Protein AF-A0A059D966-F1 (afdb_monomer_lite)

pLDDT: mean 78.14, std 14.04, range [42.81, 93.62]

Organ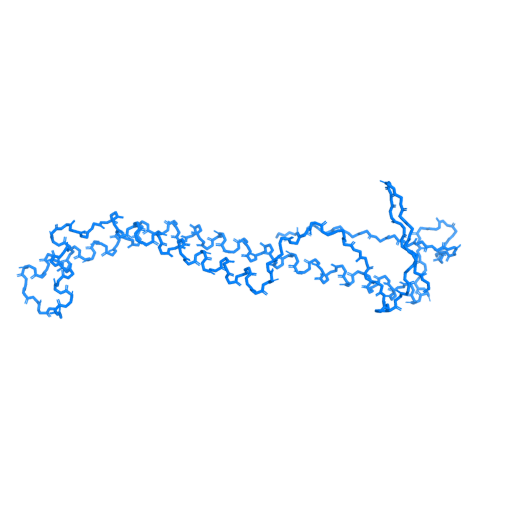ism: Eucalyptus grandis (NCBI:txid71139)

Radius of gyration: 31.5 Å; chains: 1; bounding box: 66×35×85 Å

InterPro domains:
  IPR014721 Small ribosomal subunit protein uS5 domain 2-type fold, subgroup [G3DSA:3.30.230.10] (1-130)
  IPR015320 DNA topoisomerase VI, subunit B, transducer [PF09239] (2-64)
  IPR020568 Ribosomal protein uS5 domain 2-type superfamily [SSF54211] (2-65)

Foldseek 3Di:
DDDDDDDDDDDDDPDFQAPDPVSPHGDVPPVVVVVVRVLLVVVVVVVVVVVVVVVVVVVVLVVVLVVQLVCLLVVLVVVLVVLQVVLVCCVVPVPDDPPVSPVVSVCSVVVVDDSVVSSVVSNVVSVVVSVVVVVVVCVVVDPDPPDPDPDDRDDPDPDFDWDWDDDPVDIDTDTD

Sequence (176 aa):
MQDKIGVFVSIVSTKIPFKGTGKEYIGDDITEIATAVKYAIQQCCIQLKSKIVKKMQAREQQERKRNLSKYVPNAAGAVYDVLKEMAQSHALKKKRYEDEDADLLDKVSARLITKDMLTEKLSQHVEKVDYEMALEFATQRGVSEEPREAIYIQSLDAKSDFIEFSNSIFCFRLIR

Secondary structure (DSSP, 8-state):
-------------SS--BSSTT--SB-TT-HHHHHHHHHHHHHHHHHHHHHHHHHHHHHHHHHHHHHHHHHHHHHHHHHHHHHHHHHHHHHHH-----HHHHHHHHHHHTT-S-HHHHHHHHHHHHHHHHHHHHHHHHHTT-S--------PPPPS-S---EEEEEETTEEEEEE-

Structure (mmCIF, N/CA/C/O backbone):
data_AF-A0A059D966-F1
#
_entry.id   AF-A0A059D966-F1
#
loop_
_atom_site.group_PDB
_atom_site.id
_atom_site.type_symbol
_atom_site.label_atom_id
_atom_site.label_alt_id
_atom_site.label_comp_id
_atom_site.label_asym_id
_atom_site.label_entity_id
_atom_site.label_seq_id
_atom_site.pdbx_PDB_ins_code
_atom_site.Cartn_x
_atom_site.Cartn_y
_atom_site.Cartn_z
_atom_site.occupancy
_atom_site.B_iso_or_equiv
_atom_site.auth_seq_id
_atom_site.auth_comp_id
_atom_site.auth_asym_id
_atom_site.auth_atom_id
_atom_site.pdbx_PDB_model_num
ATOM 1 N N . MET A 1 1 ? 8.792 -13.870 -0.008 1.00 46.59 1 MET A N 1
ATOM 2 C CA . MET A 1 1 ? 7.935 -13.704 -1.202 1.00 46.59 1 MET A CA 1
ATOM 3 C C . MET A 1 1 ? 8.786 -12.961 -2.218 1.00 46.59 1 MET A C 1
ATOM 5 O O . MET A 1 1 ? 9.317 -11.925 -1.854 1.00 46.59 1 MET A O 1
ATOM 9 N N . GLN A 1 2 ? 9.062 -13.545 -3.384 1.00 68.75 2 GLN A N 1
ATOM 10 C CA . GLN A 1 2 ? 9.982 -12.965 -4.368 1.00 68.75 2 GLN A CA 1
ATOM 11 C C . GLN A 1 2 ? 9.155 -12.232 -5.426 1.00 68.75 2 GLN A C 1
ATOM 13 O O . GLN A 1 2 ? 8.281 -12.842 -6.048 1.00 68.75 2 GLN A O 1
ATOM 18 N N . ASP A 1 3 ? 9.386 -10.932 -5.587 1.00 78.12 3 ASP A N 1
ATOM 19 C CA . ASP A 1 3 ? 8.659 -10.128 -6.565 1.00 78.12 3 ASP A CA 1
ATOM 20 C C . ASP A 1 3 ? 9.085 -10.516 -7.983 1.00 78.12 3 ASP A C 1
ATOM 22 O O . ASP A 1 3 ? 10.271 -10.570 -8.311 1.00 78.12 3 ASP A O 1
ATOM 26 N N . LYS A 1 4 ? 8.101 -10.825 -8.832 1.00 86.81 4 LYS A N 1
ATOM 27 C CA . LYS A 1 4 ? 8.335 -11.202 -10.228 1.00 86.81 4 LYS A CA 1
ATOM 28 C C . LYS A 1 4 ? 8.397 -9.936 -11.071 1.00 86.81 4 LYS A C 1
ATOM 30 O O . LYS A 1 4 ? 7.360 -9.350 -11.376 1.00 86.81 4 LYS A O 1
ATOM 35 N N . ILE A 1 5 ? 9.606 -9.524 -11.433 1.00 85.38 5 ILE A N 1
ATOM 36 C CA . ILE A 1 5 ? 9.849 -8.336 -12.252 1.00 85.38 5 ILE A CA 1
ATOM 37 C C . ILE A 1 5 ? 10.397 -8.784 -13.605 1.00 85.38 5 ILE A C 1
ATOM 39 O O . ILE A 1 5 ? 11.395 -9.497 -13.671 1.00 85.38 5 ILE A O 1
ATOM 43 N N . GLY A 1 6 ? 9.732 -8.362 -14.680 1.00 86.88 6 GLY A N 1
ATOM 44 C CA . GLY A 1 6 ? 10.230 -8.478 -16.046 1.00 86.88 6 GLY A CA 1
ATOM 45 C C . GLY A 1 6 ? 10.581 -7.092 -16.571 1.00 86.88 6 GLY A C 1
ATOM 46 O O . GLY A 1 6 ? 9.768 -6.176 -16.465 1.00 86.88 6 GLY A O 1
ATOM 47 N N . VAL A 1 7 ? 11.782 -6.937 -17.122 1.00 86.62 7 VAL A N 1
ATOM 48 C CA . VAL A 1 7 ? 12.231 -5.690 -17.749 1.00 86.62 7 VAL A CA 1
ATOM 49 C C . VAL A 1 7 ? 12.520 -5.979 -19.213 1.00 86.62 7 VAL A C 1
ATOM 51 O O . VAL A 1 7 ? 13.246 -6.919 -19.528 1.00 86.62 7 VAL A O 1
ATOM 54 N N . PHE A 1 8 ? 11.945 -5.173 -20.099 1.00 89.75 8 PHE A N 1
ATOM 55 C CA . PHE A 1 8 ? 12.194 -5.240 -21.532 1.00 89.75 8 PHE A CA 1
ATOM 56 C C . PHE A 1 8 ? 12.800 -3.918 -21.989 1.00 89.75 8 PHE A C 1
ATOM 58 O O . PHE A 1 8 ? 12.261 -2.852 -21.690 1.00 89.75 8 PHE A O 1
ATOM 65 N N . VAL A 1 9 ? 13.921 -3.993 -22.702 1.00 86.06 9 VAL A N 1
ATOM 66 C CA . VAL A 1 9 ? 14.618 -2.829 -23.248 1.00 86.06 9 VAL A CA 1
ATOM 67 C C . VAL A 1 9 ? 14.774 -3.051 -24.744 1.00 86.06 9 VAL A C 1
ATOM 69 O O . VAL A 1 9 ? 15.376 -4.033 -25.169 1.00 86.06 9 VAL A O 1
ATOM 72 N N . SER A 1 10 ? 14.215 -2.141 -25.539 1.00 87.94 10 SER A N 1
ATOM 73 C CA . SER A 1 10 ? 14.374 -2.129 -26.991 1.00 87.94 10 SER A CA 1
ATOM 74 C C . SER A 1 10 ? 15.294 -0.979 -27.376 1.00 87.94 10 SER A C 1
ATOM 76 O O . SER A 1 10 ? 15.047 0.163 -26.995 1.00 87.94 10 SER A O 1
ATOM 78 N N . ILE A 1 11 ? 16.366 -1.287 -28.104 1.00 86.00 11 ILE A N 1
ATOM 79 C CA . ILE A 1 11 ? 17.342 -0.308 -28.585 1.00 86.00 11 ILE A CA 1
ATOM 80 C C . ILE A 1 11 ? 17.284 -0.324 -30.109 1.00 86.00 11 ILE A C 1
ATOM 82 O O . ILE A 1 11 ? 17.499 -1.364 -30.730 1.00 86.00 11 ILE A O 1
ATOM 86 N N . VAL A 1 12 ? 16.992 0.830 -30.705 1.00 87.31 12 VAL A N 1
ATOM 87 C CA . VAL A 1 12 ? 16.881 1.004 -32.157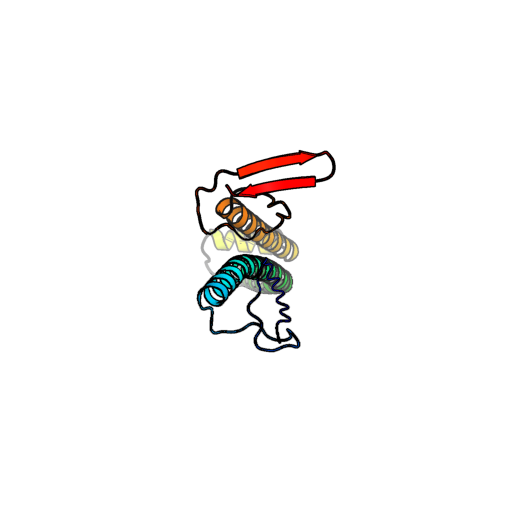 1.00 87.31 12 VAL A CA 1
ATOM 88 C C . VAL A 1 12 ? 17.840 2.108 -32.583 1.00 87.31 12 VAL A C 1
ATOM 90 O O . VAL A 1 12 ? 17.814 3.206 -32.038 1.00 87.31 12 VAL A O 1
ATOM 93 N N . SER A 1 13 ? 18.708 1.810 -33.545 1.00 84.94 13 SER A N 1
ATOM 94 C CA . SER A 1 13 ? 19.644 2.768 -34.135 1.00 84.94 13 SER A CA 1
ATOM 95 C C . SER A 1 13 ? 19.995 2.324 -35.552 1.00 84.94 13 SER A C 1
ATOM 97 O O . SER A 1 13 ? 19.973 1.131 -35.858 1.00 84.94 13 SER A O 1
ATOM 99 N N . THR A 1 14 ? 20.362 3.273 -36.411 1.00 91.12 14 THR A N 1
ATOM 100 C CA . THR A 1 14 ? 20.908 2.993 -37.750 1.00 91.12 14 THR A CA 1
ATOM 101 C C . THR A 1 14 ? 22.248 2.258 -37.677 1.00 91.12 14 THR A C 1
ATOM 103 O O . THR A 1 14 ? 22.605 1.524 -38.598 1.00 91.12 14 THR A O 1
ATOM 106 N N . LYS A 1 15 ? 22.978 2.412 -36.566 1.00 86.00 15 LYS A N 1
ATOM 107 C CA . LYS A 1 15 ? 24.228 1.708 -36.280 1.00 86.00 15 LYS A CA 1
ATOM 108 C C . LYS A 1 15 ? 24.260 1.299 -34.808 1.00 86.00 15 LYS A C 1
ATOM 110 O O . LYS A 1 15 ? 24.522 2.123 -33.937 1.00 86.00 15 LYS A O 1
ATOM 115 N N . ILE A 1 16 ? 23.988 0.023 -34.533 1.00 86.88 16 ILE A N 1
ATOM 116 C CA . ILE A 1 16 ? 24.075 -0.538 -33.178 1.00 86.88 16 ILE A CA 1
ATOM 117 C C . ILE A 1 16 ? 25.500 -1.073 -32.947 1.00 86.88 16 ILE A C 1
ATOM 119 O O . ILE A 1 16 ? 25.986 -1.859 -33.769 1.00 86.88 16 ILE A O 1
ATOM 123 N N . PRO A 1 17 ? 26.181 -0.664 -31.861 1.00 86.44 17 PRO A N 1
ATOM 124 C CA . PRO A 1 17 ? 27.531 -1.118 -31.546 1.00 86.44 17 PRO A CA 1
ATOM 125 C C . PRO A 1 17 ? 27.494 -2.536 -30.961 1.00 86.44 17 PRO A C 1
ATOM 127 O O . PRO A 1 17 ? 27.349 -2.727 -29.759 1.00 86.44 17 PRO A O 1
ATOM 130 N N . PHE A 1 18 ? 27.597 -3.556 -31.809 1.00 89.12 18 PHE A N 1
ATOM 131 C CA . PHE A 1 18 ? 27.643 -4.945 -31.353 1.00 89.12 18 PHE A CA 1
ATOM 132 C C . PHE A 1 18 ? 29.071 -5.392 -31.015 1.00 89.12 18 PHE A C 1
ATOM 134 O O . PHE A 1 18 ? 29.997 -5.193 -31.803 1.00 89.12 18 PHE A O 1
ATOM 141 N N . LYS A 1 19 ? 29.241 -6.073 -29.878 1.00 83.88 19 LYS A N 1
ATOM 142 C CA . LYS A 1 19 ? 30.509 -6.668 -29.434 1.00 83.88 19 LYS A CA 1
ATOM 143 C C . LYS A 1 19 ? 30.629 -8.099 -29.965 1.00 83.88 19 LYS A C 1
ATOM 145 O O . LYS A 1 19 ? 30.531 -9.066 -29.218 1.00 83.88 19 LYS A O 1
ATOM 150 N N . GLY A 1 20 ? 30.782 -8.226 -31.283 1.00 80.56 20 GLY A N 1
ATOM 151 C CA . GLY A 1 20 ? 30.971 -9.505 -31.977 1.00 80.56 20 GLY A CA 1
ATOM 152 C C . GLY A 1 20 ? 30.209 -9.601 -33.300 1.00 80.56 20 GLY A C 1
ATOM 153 O O . GLY A 1 20 ? 29.215 -8.910 -33.520 1.00 80.56 20 GLY A O 1
ATOM 154 N N . THR A 1 21 ? 30.657 -10.491 -34.187 1.00 79.88 21 THR A N 1
ATOM 155 C CA . THR A 1 21 ? 30.035 -10.731 -35.503 1.00 79.88 21 THR A CA 1
ATOM 156 C C . THR A 1 21 ? 28.619 -11.308 -35.401 1.00 79.88 21 THR A C 1
ATOM 158 O O . THR A 1 21 ? 27.794 -11.036 -36.271 1.00 79.88 21 THR A O 1
ATOM 161 N N . GLY A 1 22 ? 28.320 -12.040 -34.320 1.00 85.44 22 GLY A N 1
ATOM 162 C CA . GLY A 1 22 ? 27.007 -12.637 -34.044 1.00 85.44 22 GLY A CA 1
ATOM 163 C C . GLY A 1 22 ? 25.935 -11.667 -33.531 1.00 85.44 22 GLY A C 1
ATOM 164 O O . GLY A 1 22 ? 24.766 -12.032 -33.508 1.00 85.44 22 GLY A O 1
ATOM 165 N N . LYS A 1 23 ? 26.299 -10.425 -33.161 1.00 85.50 23 LYS A N 1
ATOM 166 C CA . LYS A 1 23 ? 25.365 -9.379 -32.683 1.00 85.50 23 LYS A CA 1
ATOM 167 C C . LYS A 1 23 ? 24.549 -9.728 -31.426 1.00 85.50 23 LYS A C 1
ATOM 169 O O . LYS A 1 23 ? 23.482 -9.171 -31.200 1.00 85.50 23 LYS A O 1
ATOM 174 N N . GLU A 1 24 ? 25.060 -10.620 -30.588 1.00 86.75 24 GLU A N 1
ATOM 175 C CA . GLU A 1 24 ? 24.368 -11.089 -29.376 1.00 86.75 24 GLU A CA 1
ATOM 176 C C . GLU A 1 24 ? 24.509 -10.116 -28.196 1.00 86.75 24 GLU A C 1
ATOM 178 O O . GLU A 1 24 ? 23.652 -10.060 -27.318 1.00 86.75 24 GLU A O 1
ATOM 183 N N . TYR A 1 25 ? 25.582 -9.319 -28.198 1.00 84.44 25 TYR A N 1
ATOM 184 C CA . TYR A 1 25 ? 25.919 -8.385 -27.129 1.00 84.44 25 TYR A CA 1
ATOM 185 C C . TYR A 1 25 ? 26.129 -6.983 -27.681 1.00 84.44 25 TYR A C 1
ATOM 187 O O . TYR A 1 25 ? 26.775 -6.796 -28.715 1.00 84.44 25 TYR A O 1
ATOM 195 N N . ILE A 1 26 ? 25.618 -5.992 -26.958 1.00 85.62 26 ILE A N 1
ATOM 196 C CA . ILE A 1 26 ? 25.900 -4.579 -27.211 1.00 85.62 26 ILE A CA 1
ATOM 197 C C . ILE A 1 26 ? 27.203 -4.229 -26.483 1.00 85.62 26 ILE A C 1
ATOM 199 O O . ILE A 1 26 ? 27.421 -4.662 -25.350 1.00 85.62 26 ILE A O 1
ATOM 203 N N . GLY A 1 27 ? 28.093 -3.509 -27.158 1.00 81.81 27 GLY A N 1
ATOM 204 C CA . GLY A 1 27 ? 29.337 -3.017 -26.578 1.00 81.81 27 GLY A CA 1
ATOM 205 C C . GLY A 1 27 ? 29.076 -1.999 -25.467 1.00 81.81 27 GLY A C 1
ATOM 206 O O . GLY A 1 27 ? 28.248 -1.105 -25.619 1.00 81.81 27 GLY A O 1
ATOM 207 N N . ASP A 1 28 ? 29.779 -2.160 -24.346 1.00 80.62 28 ASP A N 1
ATOM 208 C CA . ASP A 1 28 ? 29.739 -1.253 -23.183 1.00 80.62 28 ASP A CA 1
ATOM 209 C C . ASP A 1 28 ? 30.737 -0.083 -23.316 1.00 80.62 28 ASP A C 1
ATOM 211 O O . ASP A 1 28 ? 30.894 0.748 -22.431 1.00 80.62 28 ASP A O 1
ATOM 215 N N . ASP A 1 29 ? 31.451 -0.020 -24.439 1.00 80.25 29 ASP A N 1
ATOM 216 C CA . ASP A 1 29 ? 32.392 1.044 -24.781 1.00 80.25 29 ASP A CA 1
ATOM 217 C C . ASP A 1 29 ? 31.692 2.374 -25.103 1.00 80.25 29 ASP A C 1
ATOM 219 O O . ASP A 1 29 ? 32.300 3.435 -24.967 1.00 80.25 29 ASP A O 1
ATOM 223 N N . ILE A 1 30 ? 30.403 2.338 -25.462 1.00 82.75 30 ILE A N 1
ATOM 224 C CA . ILE A 1 30 ? 29.597 3.538 -25.721 1.00 82.75 30 ILE A CA 1
ATOM 225 C C . ILE A 1 30 ? 28.793 3.912 -24.473 1.00 82.75 30 ILE A C 1
ATOM 227 O O . ILE A 1 30 ? 27.648 3.488 -24.270 1.00 82.75 30 ILE A O 1
ATOM 231 N N . THR A 1 31 ? 29.404 4.748 -23.636 1.00 86.38 31 THR A N 1
ATOM 232 C CA . THR A 1 31 ? 28.839 5.191 -22.351 1.00 86.38 31 THR A CA 1
ATOM 233 C C . THR A 1 31 ? 27.537 5.987 -22.486 1.00 86.38 31 THR A C 1
ATOM 235 O O . THR A 1 31 ? 26.713 5.990 -21.566 1.00 86.38 31 THR A O 1
ATOM 238 N N . GLU A 1 32 ? 27.294 6.619 -23.634 1.00 86.19 32 GLU A N 1
ATOM 239 C CA . GLU A 1 32 ? 26.093 7.407 -23.915 1.00 86.19 32 GLU A CA 1
ATOM 240 C C . GLU A 1 32 ? 24.845 6.519 -23.959 1.00 86.19 32 GLU A C 1
ATOM 242 O O . GLU A 1 32 ? 23.822 6.849 -23.356 1.00 86.19 32 GLU A O 1
ATOM 247 N N . ILE A 1 33 ? 24.941 5.353 -24.610 1.00 85.44 33 ILE A N 1
ATOM 248 C CA . ILE A 1 33 ? 23.836 4.389 -24.704 1.00 85.44 33 ILE A CA 1
ATOM 249 C C . ILE A 1 33 ? 23.554 3.794 -23.324 1.00 85.44 33 ILE A C 1
ATOM 251 O O . ILE A 1 33 ? 22.398 3.741 -22.903 1.00 85.44 33 ILE A O 1
ATOM 255 N N . ALA A 1 34 ? 24.599 3.405 -22.589 1.00 86.19 34 ALA A N 1
ATOM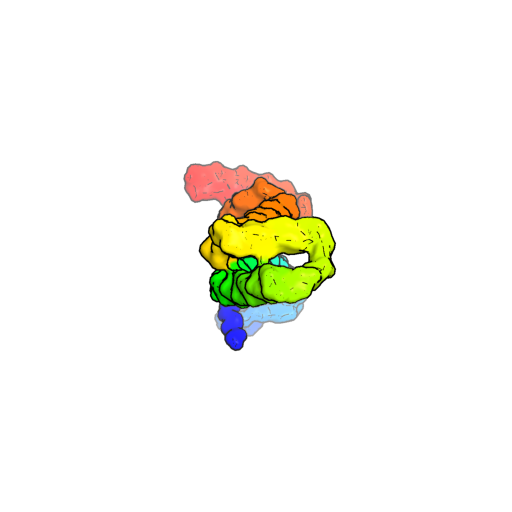 256 C CA . ALA A 1 34 ? 24.457 2.889 -21.229 1.00 86.19 34 ALA A CA 1
ATOM 257 C C . ALA A 1 34 ? 23.782 3.914 -20.299 1.00 86.19 34 ALA A C 1
ATOM 259 O O . ALA A 1 34 ? 22.871 3.571 -19.539 1.00 86.19 34 ALA A O 1
ATOM 260 N N . THR A 1 35 ? 24.172 5.188 -20.400 1.00 88.19 35 THR A N 1
ATOM 261 C CA . THR A 1 35 ? 23.587 6.279 -19.607 1.00 88.19 35 THR A CA 1
ATOM 262 C C . THR A 1 35 ? 22.122 6.517 -19.971 1.00 88.19 35 THR A C 1
ATOM 264 O O . THR A 1 35 ? 21.280 6.615 -19.074 1.00 88.19 35 THR A O 1
ATOM 267 N N . ALA A 1 36 ? 21.789 6.535 -21.264 1.00 86.56 36 ALA A N 1
ATOM 268 C CA . ALA A 1 36 ? 20.415 6.696 -21.734 1.00 86.56 36 ALA A CA 1
ATOM 269 C C . ALA A 1 36 ? 19.507 5.545 -21.266 1.00 86.56 36 ALA A C 1
ATOM 271 O O . ALA A 1 36 ? 18.419 5.784 -20.736 1.00 86.56 36 ALA A O 1
ATOM 272 N N . VAL A 1 37 ? 19.972 4.296 -21.381 1.00 88.19 37 VAL A N 1
ATOM 273 C CA . VAL A 1 37 ? 19.235 3.111 -20.911 1.00 88.19 37 VAL A CA 1
ATOM 274 C C . VAL A 1 37 ? 19.048 3.152 -19.394 1.00 88.19 37 VAL A C 1
ATOM 276 O O . VAL A 1 37 ? 17.942 2.911 -18.904 1.00 88.19 37 VAL A O 1
ATOM 279 N N . LYS A 1 38 ? 20.093 3.510 -18.637 1.00 89.75 38 LYS A N 1
ATOM 280 C CA . LYS A 1 38 ? 20.011 3.668 -17.179 1.00 89.75 38 LYS A CA 1
ATOM 281 C C . LYS A 1 38 ? 18.941 4.686 -16.791 1.00 89.75 38 LYS A C 1
ATOM 283 O O . LYS A 1 38 ? 18.124 4.394 -15.918 1.00 89.75 38 LYS A O 1
ATOM 288 N N . TYR A 1 39 ? 18.924 5.845 -17.446 1.00 88.25 39 TYR A N 1
ATOM 289 C CA . TYR A 1 39 ? 17.928 6.878 -17.182 1.00 88.25 39 TYR A CA 1
ATOM 290 C C . TYR A 1 39 ? 16.511 6.393 -17.510 1.00 88.25 39 TYR A C 1
ATOM 292 O O . TYR A 1 39 ? 15.615 6.514 -16.675 1.00 88.25 39 TYR A O 1
ATOM 300 N N . ALA A 1 40 ? 16.312 5.760 -18.670 1.00 86.50 40 ALA A N 1
ATOM 301 C CA . ALA A 1 40 ? 15.013 5.217 -19.065 1.00 86.50 40 ALA A CA 1
ATOM 302 C C . ALA A 1 40 ? 14.477 4.195 -18.044 1.00 86.50 40 ALA A C 1
ATOM 304 O O . ALA A 1 40 ? 13.318 4.272 -17.632 1.00 86.50 40 ALA A O 1
ATOM 305 N N . ILE A 1 41 ? 15.330 3.284 -17.563 1.00 88.38 41 ILE A N 1
ATOM 306 C CA . ILE A 1 41 ? 14.955 2.311 -16.526 1.00 88.38 41 ILE A CA 1
ATOM 307 C C . ILE A 1 41 ? 14.620 3.021 -15.208 1.00 88.38 41 ILE A C 1
ATOM 309 O O . ILE A 1 41 ? 13.618 2.687 -14.574 1.00 88.38 41 ILE A O 1
ATOM 313 N N . GLN A 1 42 ? 15.413 4.013 -14.792 1.00 87.75 42 GLN A N 1
ATOM 314 C CA . GLN A 1 42 ? 15.152 4.774 -13.566 1.00 87.75 42 GLN A CA 1
ATOM 315 C C . GLN A 1 42 ? 13.794 5.484 -13.606 1.00 87.75 42 GLN A C 1
ATOM 317 O O . GLN A 1 42 ? 13.050 5.410 -12.625 1.00 87.75 42 GLN A O 1
ATOM 322 N N . GLN A 1 43 ? 13.438 6.103 -14.733 1.00 83.62 43 GLN A N 1
ATOM 323 C CA . GLN A 1 43 ? 12.132 6.742 -14.904 1.00 83.62 43 GLN A CA 1
ATOM 324 C C . GLN A 1 43 ? 10.988 5.729 -14.779 1.00 83.62 43 GLN A C 1
ATOM 326 O O . GLN A 1 43 ? 10.045 5.948 -14.014 1.00 83.62 43 GLN A O 1
ATOM 331 N N . CYS A 1 44 ? 11.104 4.572 -15.434 1.00 84.62 44 CYS A N 1
ATOM 332 C CA . CYS A 1 44 ? 10.136 3.483 -15.288 1.00 84.62 44 CYS A CA 1
ATOM 333 C C . CYS A 1 44 ? 10.016 3.006 -13.828 1.00 84.62 44 CYS A C 1
ATOM 335 O O . CYS A 1 44 ? 8.910 2.785 -13.332 1.00 84.62 44 CYS A O 1
ATOM 337 N N . CYS A 1 45 ? 11.135 2.896 -13.107 1.00 85.62 45 CYS A N 1
ATOM 338 C CA . CYS A 1 45 ? 11.151 2.498 -11.699 1.00 85.62 45 CYS A CA 1
ATOM 339 C C . CYS A 1 45 ? 10.469 3.521 -10.782 1.00 85.62 45 CYS A C 1
ATOM 341 O O . CYS A 1 45 ? 9.770 3.121 -9.851 1.00 85.62 45 CYS A O 1
ATOM 343 N N . ILE A 1 46 ? 10.626 4.825 -11.030 1.00 83.25 46 ILE A N 1
ATOM 344 C CA . ILE A 1 46 ? 9.940 5.877 -10.259 1.00 83.25 46 ILE A CA 1
ATOM 345 C C . ILE A 1 46 ? 8.421 5.740 -10.415 1.00 83.25 46 ILE A C 1
ATOM 347 O O . ILE A 1 46 ? 7.679 5.770 -9.427 1.00 83.25 46 ILE A O 1
ATOM 351 N N . GLN A 1 47 ? 7.956 5.505 -11.640 1.00 79.56 47 GLN A N 1
ATOM 352 C CA . GLN A 1 47 ? 6.536 5.295 -11.913 1.00 79.56 47 GLN A CA 1
ATOM 353 C C . GLN A 1 47 ? 6.012 4.004 -11.270 1.00 79.56 47 GLN A C 1
ATOM 355 O O . GLN A 1 47 ? 4.944 3.997 -10.647 1.00 79.56 47 GLN A O 1
ATOM 360 N N . LEU A 1 48 ? 6.784 2.917 -11.360 1.00 84.88 48 LEU A N 1
ATOM 361 C CA . LEU A 1 48 ? 6.450 1.648 -10.721 1.00 84.88 48 LEU A CA 1
ATOM 362 C C . LEU A 1 48 ? 6.375 1.790 -9.195 1.00 84.88 48 LEU A C 1
ATOM 364 O O . LEU A 1 48 ? 5.424 1.298 -8.589 1.00 84.88 48 LEU A O 1
ATOM 368 N N . LYS A 1 49 ? 7.320 2.513 -8.579 1.00 84.75 49 LYS A N 1
ATOM 369 C CA . LYS A 1 49 ? 7.332 2.797 -7.137 1.00 84.75 49 LYS A CA 1
ATOM 370 C C . LYS A 1 49 ? 6.031 3.460 -6.703 1.00 84.75 49 LYS A C 1
ATOM 372 O O . LYS A 1 49 ? 5.422 2.999 -5.740 1.00 84.75 49 LYS A O 1
ATOM 377 N N . SER A 1 50 ? 5.588 4.492 -7.427 1.00 81.62 50 SER A N 1
ATOM 378 C CA . SER A 1 50 ? 4.307 5.147 -7.146 1.00 81.62 50 SER A CA 1
ATOM 379 C C . SER A 1 50 ? 3.174 4.119 -7.151 1.00 81.62 50 SER A C 1
ATOM 381 O O . SER A 1 50 ? 2.512 3.936 -6.131 1.00 81.62 50 SER A O 1
ATOM 383 N N . LYS A 1 51 ? 3.022 3.337 -8.229 1.00 82.25 51 LYS A N 1
ATOM 384 C CA . LYS A 1 51 ? 1.959 2.320 -8.345 1.00 82.25 51 LYS A CA 1
ATOM 385 C C . LYS A 1 51 ? 2.001 1.247 -7.251 1.00 82.25 51 LYS A C 1
ATOM 387 O O . LYS A 1 51 ? 0.945 0.859 -6.750 1.00 82.25 51 LYS A O 1
ATOM 392 N N . ILE A 1 52 ? 3.187 0.775 -6.864 1.00 85.88 52 ILE A N 1
ATOM 393 C CA . ILE A 1 52 ? 3.342 -0.210 -5.783 1.00 85.88 52 ILE A CA 1
ATOM 394 C C . ILE A 1 52 ? 2.862 0.382 -4.460 1.00 85.88 52 ILE A C 1
ATOM 396 O O . ILE A 1 52 ? 2.032 -0.234 -3.794 1.00 85.88 52 ILE A O 1
ATOM 400 N N . VAL A 1 53 ? 3.314 1.591 -4.114 1.00 84.69 53 VAL A N 1
ATOM 401 C CA . VAL A 1 53 ? 2.891 2.274 -2.884 1.00 84.69 53 VAL A CA 1
ATOM 402 C C . VAL A 1 53 ? 1.376 2.495 -2.886 1.00 84.69 53 VAL A C 1
ATOM 404 O O . VAL A 1 53 ? 0.728 2.179 -1.890 1.00 84.69 53 VAL A O 1
ATOM 407 N N . LYS A 1 54 ? 0.787 2.922 -4.019 1.00 82.06 54 LYS A N 1
ATOM 408 C CA . LYS A 1 54 ? -0.678 3.049 -4.177 1.00 82.06 54 LYS A CA 1
ATOM 409 C C . LYS A 1 54 ? -1.388 1.731 -3.829 1.00 82.06 54 LYS A C 1
ATOM 411 O O . LYS A 1 54 ? -2.343 1.719 -3.057 1.00 82.06 54 LYS A O 1
ATOM 416 N N . LYS A 1 55 ? -0.911 0.613 -4.384 1.00 84.12 55 LYS A N 1
ATOM 417 C CA . LYS A 1 55 ? -1.518 -0.710 -4.180 1.00 84.12 55 LYS A CA 1
ATOM 418 C C . LYS A 1 55 ? -1.322 -1.234 -2.755 1.00 84.12 55 LYS A C 1
ATOM 420 O O . LYS A 1 55 ? -2.225 -1.876 -2.223 1.00 84.12 55 LYS A O 1
ATOM 425 N N . MET A 1 56 ? -0.168 -0.973 -2.143 1.00 85.56 56 MET A N 1
ATOM 426 C CA . MET A 1 56 ? 0.105 -1.345 -0.753 1.00 85.56 56 MET A CA 1
ATOM 427 C C . MET A 1 56 ? -0.815 -0.602 0.215 1.00 85.56 56 MET A C 1
ATOM 429 O O . MET A 1 56 ? -1.442 -1.253 1.042 1.00 85.56 56 MET A O 1
ATOM 433 N N . GLN A 1 57 ? -0.965 0.715 0.056 1.00 84.69 57 GLN A N 1
ATOM 434 C CA . GLN A 1 57 ? -1.851 1.528 0.896 1.00 84.69 57 GLN A CA 1
ATOM 435 C C . GLN A 1 57 ? -3.314 1.081 0.785 1.00 84.69 57 GLN A C 1
ATOM 437 O O . GLN A 1 57 ? -3.967 0.868 1.801 1.00 84.69 57 GLN A O 1
ATOM 442 N N . ALA A 1 58 ? -3.817 0.855 -0.434 1.00 83.88 58 ALA A N 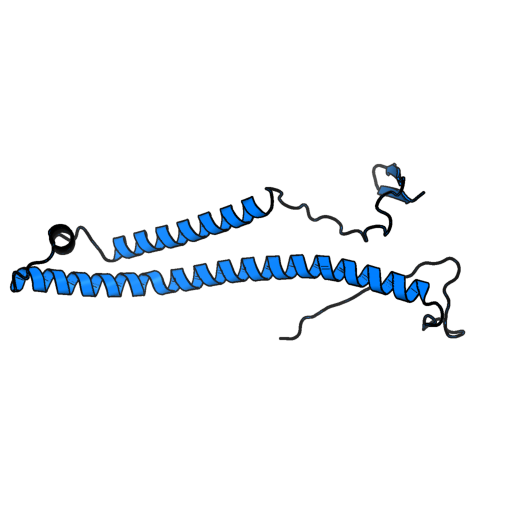1
ATOM 443 C CA . ALA A 1 58 ? -5.181 0.358 -0.634 1.00 83.88 58 ALA A CA 1
ATOM 444 C C . ALA A 1 58 ? -5.402 -1.017 0.025 1.00 83.88 58 ALA A C 1
ATOM 446 O O . ALA A 1 58 ? -6.441 -1.268 0.638 1.00 83.88 58 ALA A O 1
ATOM 447 N N . ARG A 1 59 ? -4.406 -1.909 -0.061 1.00 86.56 59 ARG A N 1
ATOM 448 C CA . ARG A 1 59 ? -4.453 -3.212 0.611 1.00 86.56 59 ARG A CA 1
ATOM 449 C C . ARG A 1 59 ? -4.458 -3.062 2.133 1.00 86.56 59 ARG A C 1
ATOM 451 O O . ARG A 1 59 ? -5.229 -3.749 2.793 1.00 86.56 59 ARG A O 1
ATOM 458 N N . GLU A 1 60 ? -3.623 -2.182 2.673 1.00 88.38 60 GLU A N 1
ATOM 459 C CA . GLU A 1 60 ? -3.537 -1.910 4.110 1.00 88.38 60 GLU A CA 1
ATOM 460 C C . GLU A 1 60 ? -4.849 -1.334 4.659 1.00 88.38 60 GLU A C 1
ATOM 462 O O . GLU A 1 60 ? -5.340 -1.804 5.684 1.00 88.38 60 GLU A O 1
ATOM 467 N N . GLN A 1 61 ? -5.472 -0.388 3.949 1.00 85.56 61 GLN A N 1
ATOM 468 C CA . GLN A 1 61 ? -6.788 0.155 4.304 1.00 85.56 61 GLN A CA 1
ATOM 469 C C . GLN A 1 61 ? -7.857 -0.946 4.351 1.00 85.56 61 GLN A C 1
ATOM 471 O O . GLN A 1 61 ? -8.580 -1.082 5.341 1.00 85.56 61 GLN A O 1
ATOM 476 N N . GLN A 1 62 ? -7.904 -1.796 3.321 1.00 86.69 62 GLN A N 1
ATOM 477 C CA . GLN A 1 62 ? -8.841 -2.917 3.271 1.00 86.69 62 GLN A CA 1
ATOM 478 C C . GLN A 1 62 ? -8.601 -3.922 4.407 1.00 86.69 62 GLN A C 1
ATOM 480 O O . GLN A 1 62 ? -9.550 -4.420 5.022 1.00 86.69 62 GLN A O 1
ATOM 485 N N . GLU A 1 63 ? -7.338 -4.228 4.702 1.00 90.00 63 GLU A N 1
ATOM 486 C CA . GLU A 1 63 ? -6.963 -5.137 5.781 1.00 90.00 63 GLU A CA 1
ATOM 487 C C . GLU A 1 63 ? -7.319 -4.554 7.154 1.00 90.00 63 GLU A C 1
ATOM 489 O O . GLU A 1 63 ? -7.886 -5.261 7.991 1.00 90.00 63 GLU A O 1
ATOM 494 N N . ARG A 1 64 ? -7.107 -3.249 7.359 1.00 88.62 64 ARG A N 1
ATOM 495 C CA . ARG A 1 64 ? -7.521 -2.528 8.568 1.00 88.62 64 ARG A CA 1
ATOM 496 C C . ARG A 1 64 ? -9.032 -2.597 8.773 1.00 88.62 64 ARG A C 1
ATOM 498 O O . ARG A 1 64 ? -9.465 -2.980 9.861 1.00 88.62 64 ARG A O 1
ATOM 505 N N . LYS A 1 65 ? -9.834 -2.300 7.744 1.00 89.06 65 LYS A N 1
ATOM 506 C CA . LYS A 1 65 ? -11.303 -2.396 7.810 1.00 89.06 65 LYS A CA 1
ATOM 507 C C . LYS A 1 65 ? -11.757 -3.812 8.156 1.00 89.06 65 LYS A C 1
ATOM 509 O O . LYS A 1 65 ? -12.580 -3.999 9.053 1.00 89.06 65 LYS A O 1
ATOM 514 N N . ARG A 1 66 ? -11.188 -4.819 7.485 1.00 90.06 66 ARG A N 1
ATOM 515 C CA . ARG A 1 66 ? -11.505 -6.234 7.728 1.00 90.06 66 ARG A CA 1
ATOM 516 C C . ARG A 1 66 ? -11.169 -6.650 9.159 1.00 90.06 66 ARG A C 1
ATOM 518 O O . ARG A 1 66 ? -11.966 -7.337 9.795 1.00 90.06 66 ARG A O 1
ATOM 525 N N . ASN A 1 67 ? -10.009 -6.234 9.663 1.00 91.81 67 ASN A N 1
ATOM 526 C CA . ASN A 1 67 ? -9.578 -6.549 11.020 1.00 91.81 67 ASN A CA 1
ATOM 527 C C . ASN A 1 67 ? -10.482 -5.880 12.059 1.00 91.81 67 ASN A C 1
ATOM 529 O O . ASN A 1 67 ? -10.954 -6.564 12.961 1.00 91.81 67 ASN A O 1
ATOM 533 N N . LEU A 1 68 ? -10.785 -4.588 11.909 1.00 89.25 68 LEU A N 1
ATOM 534 C CA . LEU A 1 68 ? -11.687 -3.878 12.820 1.00 89.25 68 LEU A CA 1
ATOM 535 C C . LEU A 1 68 ? -13.083 -4.508 12.823 1.00 89.25 68 LEU A C 1
ATOM 537 O O . LEU A 1 68 ? -13.565 -4.894 13.884 1.00 89.25 68 LEU A O 1
ATOM 541 N N . SER A 1 69 ? -13.680 -4.717 11.647 1.00 91.25 69 SER A N 1
ATOM 542 C CA . SER A 1 69 ? -15.002 -5.342 11.503 1.00 91.25 69 SER A CA 1
ATOM 543 C C . SER A 1 69 ? -15.076 -6.723 12.169 1.00 91.25 69 SER A C 1
ATOM 545 O O . SER A 1 69 ? -16.060 -7.033 12.837 1.00 91.25 69 SER A O 1
ATOM 547 N N . LYS A 1 70 ? -14.002 -7.523 12.089 1.00 93.62 70 LYS A N 1
ATOM 548 C CA . LYS A 1 70 ? -13.922 -8.832 12.758 1.00 93.62 70 LYS A CA 1
ATOM 549 C C . LYS A 1 70 ? -14.019 -8.732 14.286 1.00 93.62 70 LYS A C 1
ATOM 551 O O . LYS A 1 70 ? -14.574 -9.635 14.910 1.00 93.62 70 LYS A O 1
ATOM 556 N N . TYR A 1 71 ? -13.470 -7.679 14.894 1.00 93.06 71 TYR A N 1
ATOM 557 C CA . TYR A 1 71 ? -13.429 -7.524 16.354 1.00 93.06 71 TYR A CA 1
ATOM 558 C C . TYR A 1 71 ? -14.591 -6.711 16.933 1.00 93.06 71 TYR A C 1
ATOM 560 O O . TYR A 1 71 ? -14.852 -6.839 18.129 1.00 93.06 71 TYR A O 1
ATOM 568 N N . VAL A 1 72 ? -15.319 -5.943 16.112 1.00 93.31 72 VAL A N 1
ATOM 569 C CA . VAL A 1 72 ? -16.507 -5.168 16.523 1.00 93.31 72 VAL A CA 1
ATOM 570 C C . VAL A 1 72 ? -17.471 -5.961 17.424 1.00 93.31 72 VAL A C 1
ATOM 572 O O . VAL A 1 72 ? -17.748 -5.475 18.521 1.00 93.31 72 VAL A O 1
ATOM 575 N N . PRO A 1 73 ? -17.945 -7.176 17.071 1.00 93.06 73 PRO A N 1
ATOM 576 C CA . PRO A 1 73 ? -18.915 -7.888 17.911 1.00 93.06 73 PRO A CA 1
ATOM 577 C C . PRO A 1 73 ? -18.342 -8.322 19.269 1.00 93.06 73 PRO A C 1
ATOM 579 O O . PRO A 1 73 ? -19.066 -8.357 20.266 1.00 93.06 73 PRO A O 1
ATOM 582 N N . ASN A 1 74 ? -17.043 -8.629 19.326 1.00 93.19 74 ASN A N 1
ATOM 583 C CA . ASN A 1 74 ? -16.375 -9.025 20.565 1.00 93.19 74 ASN A CA 1
ATOM 584 C C . ASN A 1 74 ? -16.164 -7.818 21.484 1.00 93.19 74 ASN A C 1
ATOM 586 O O . ASN A 1 74 ? -16.442 -7.905 22.677 1.00 93.19 74 ASN A O 1
ATOM 590 N N . ALA A 1 75 ? -15.720 -6.687 20.927 1.00 92.19 75 ALA A N 1
ATOM 591 C CA . ALA A 1 75 ? -15.542 -5.447 21.676 1.00 92.19 75 ALA A CA 1
ATOM 592 C C . ALA A 1 75 ? -16.885 -4.914 22.201 1.00 92.19 75 ALA A C 1
ATOM 594 O O . ALA A 1 75 ? -17.000 -4.612 23.386 1.00 92.19 75 ALA A O 1
ATOM 595 N N . ALA A 1 76 ? -17.916 -4.876 21.349 1.00 93.00 76 ALA A N 1
ATOM 596 C CA . ALA A 1 76 ? -19.267 -4.473 21.738 1.00 93.00 76 ALA A CA 1
ATOM 597 C C . ALA A 1 76 ? -19.833 -5.369 22.850 1.00 93.00 76 ALA A C 1
ATOM 599 O O . ALA A 1 76 ? -20.422 -4.868 23.805 1.00 93.00 76 ALA A O 1
ATOM 600 N N . GLY A 1 77 ? -19.619 -6.686 22.746 1.00 91.88 77 GLY A N 1
ATOM 601 C CA . GLY A 1 77 ? -20.013 -7.647 23.775 1.00 91.88 77 GLY A CA 1
ATOM 602 C C . GLY A 1 77 ? -19.332 -7.386 25.115 1.00 91.88 77 GLY A C 1
ATOM 603 O O . GLY A 1 77 ? -20.021 -7.209 26.111 1.00 91.88 77 GLY A O 1
ATOM 604 N N . ALA A 1 78 ? -18.002 -7.285 25.130 1.00 92.88 78 ALA A N 1
ATOM 605 C CA . ALA A 1 78 ? -17.246 -7.066 26.362 1.00 92.88 78 ALA A CA 1
ATOM 606 C C . ALA A 1 78 ? -17.624 -5.747 27.057 1.00 92.88 78 ALA A C 1
ATOM 608 O O . ALA A 1 78 ? -17.815 -5.720 28.271 1.00 92.88 78 ALA A O 1
ATOM 609 N N . VAL A 1 79 ? -17.781 -4.661 26.291 1.00 91.06 79 VAL A N 1
ATOM 610 C CA . VAL A 1 79 ? -18.219 -3.364 26.834 1.00 91.06 79 VAL A CA 1
ATOM 611 C C . VAL A 1 79 ? -19.631 -3.466 27.409 1.00 91.06 79 VAL A C 1
ATOM 613 O O . VAL A 1 79 ? -19.881 -2.980 28.510 1.00 91.06 79 VAL A O 1
ATOM 616 N N . TYR A 1 80 ? -20.548 -4.130 26.701 1.00 92.62 80 TYR A N 1
ATOM 617 C CA . TYR A 1 80 ? -21.911 -4.333 27.185 1.00 92.62 80 TYR A CA 1
ATOM 618 C C . TYR A 1 80 ? -21.957 -5.159 28.476 1.00 92.62 80 TYR A C 1
ATOM 620 O O . TYR A 1 80 ? -22.701 -4.812 29.391 1.00 92.62 80 TYR A O 1
ATOM 628 N N . ASP A 1 81 ? -21.159 -6.222 28.570 1.00 91.75 81 ASP A N 1
ATOM 629 C CA . ASP A 1 81 ? -21.121 -7.090 29.747 1.00 91.75 81 ASP A CA 1
ATOM 630 C C . ASP A 1 81 ? -20.640 -6.324 30.989 1.00 91.75 81 ASP A C 1
ATOM 632 O O . ASP A 1 81 ? -21.263 -6.415 32.049 1.00 91.75 81 ASP A O 1
ATOM 636 N N . VAL A 1 82 ? -19.612 -5.481 30.836 1.00 90.88 82 VAL A N 1
ATOM 637 C CA . VAL A 1 82 ? -19.134 -4.591 31.906 1.00 90.88 82 VAL A CA 1
ATOM 638 C C . VAL A 1 82 ? -20.208 -3.575 32.302 1.00 90.88 82 VAL A C 1
ATOM 640 O O . VAL A 1 82 ? -20.499 -3.420 33.488 1.00 90.88 82 VAL A O 1
ATOM 643 N N . LEU A 1 83 ? -20.848 -2.911 31.333 1.00 88.19 83 LEU A N 1
ATOM 644 C CA . LEU A 1 83 ? -21.923 -1.946 31.603 1.00 88.19 83 LEU A CA 1
ATOM 645 C C . LEU A 1 83 ? -23.110 -2.596 32.323 1.00 88.19 83 LEU A C 1
ATOM 647 O O . LEU A 1 83 ? -23.699 -2.005 33.229 1.00 88.19 83 LEU A O 1
ATOM 651 N N . LYS A 1 84 ? -23.447 -3.832 31.956 1.00 88.81 84 LYS A N 1
ATOM 652 C CA . LYS A 1 84 ? -24.506 -4.611 32.596 1.00 88.81 84 LYS A CA 1
ATOM 653 C C . LYS A 1 84 ? -24.164 -4.941 34.051 1.00 88.81 84 LYS A C 1
ATOM 655 O O . LYS A 1 84 ? -25.027 -4.798 34.916 1.00 88.81 84 LYS A O 1
ATOM 660 N N . GLU A 1 85 ? -22.929 -5.346 34.336 1.00 88.25 85 GLU A N 1
ATOM 661 C CA . GLU A 1 85 ? -22.460 -5.612 35.703 1.00 88.25 85 GLU A CA 1
ATOM 662 C C . GLU A 1 85 ? -22.418 -4.331 36.557 1.00 88.25 85 GLU A C 1
ATOM 664 O O . GLU A 1 85 ? -22.823 -4.329 37.728 1.00 88.25 85 GLU A O 1
ATOM 669 N N . MET A 1 86 ? -21.998 -3.211 35.961 1.00 85.94 86 MET A N 1
ATOM 670 C CA . MET A 1 86 ? -22.012 -1.899 36.612 1.00 85.94 86 MET A CA 1
ATOM 671 C C . MET A 1 86 ? -23.436 -1.434 36.929 1.00 85.94 86 MET A C 1
ATOM 673 O O . MET A 1 86 ? -23.684 -0.988 38.050 1.00 85.94 86 MET A O 1
ATOM 677 N N . ALA A 1 87 ? -24.392 -1.610 36.011 1.00 85.88 87 ALA A N 1
ATOM 678 C CA . ALA A 1 87 ? -25.793 -1.248 36.235 1.00 85.88 87 ALA A CA 1
ATOM 679 C C . ALA A 1 87 ? -26.422 -2.078 37.370 1.00 85.88 87 ALA A C 1
ATOM 681 O O . ALA A 1 87 ? -27.115 -1.543 38.237 1.00 85.88 87 ALA A O 1
ATOM 682 N N . GLN A 1 88 ? -26.115 -3.379 37.431 1.00 84.31 88 GLN A N 1
ATOM 683 C CA . GLN A 1 88 ? -26.538 -4.247 38.537 1.00 84.31 88 GLN A CA 1
ATOM 684 C C . GLN A 1 88 ? -25.927 -3.807 39.874 1.00 84.31 88 GLN A C 1
ATOM 686 O O . GLN A 1 88 ? -26.612 -3.754 40.897 1.00 84.31 88 GLN A O 1
ATOM 691 N N . SER A 1 89 ? -24.644 -3.443 39.872 1.00 82.62 89 SER A N 1
ATOM 692 C CA . SER A 1 89 ? -23.949 -2.954 41.065 1.00 82.62 89 SER A CA 1
ATOM 693 C C . SER A 1 89 ? -24.465 -1.593 41.537 1.00 82.62 89 SER A C 1
ATOM 695 O O . SER A 1 89 ? -24.541 -1.364 42.747 1.00 82.62 89 SER A O 1
ATOM 697 N N . HIS A 1 90 ? -24.840 -0.703 40.614 1.00 77.88 90 HIS A N 1
ATOM 698 C CA . HIS A 1 90 ? -25.440 0.597 40.916 1.00 77.88 90 HIS A CA 1
ATOM 699 C C . HIS A 1 90 ? -26.780 0.432 41.643 1.00 77.88 90 HIS A C 1
ATOM 701 O O . HIS A 1 90 ? -26.963 0.998 42.725 1.00 77.88 90 HIS A O 1
ATOM 707 N N . ALA A 1 91 ? -27.649 -0.443 41.126 1.00 73.00 91 ALA A N 1
ATOM 708 C CA . ALA A 1 91 ? -28.934 -0.763 41.743 1.00 73.00 91 ALA A CA 1
ATOM 709 C C . ALA A 1 91 ? -28.788 -1.365 43.155 1.00 73.00 91 ALA A C 1
ATOM 711 O O . ALA A 1 91 ? -29.582 -1.059 44.043 1.00 73.00 91 ALA A O 1
ATOM 712 N N . LEU A 1 92 ? -27.761 -2.195 43.382 1.00 72.12 92 LEU A N 1
ATOM 713 C CA . LEU A 1 92 ? -27.549 -2.885 44.661 1.00 72.12 92 LEU A CA 1
ATOM 714 C C . LEU A 1 92 ? -26.815 -2.043 45.716 1.00 72.12 92 LEU A C 1
ATOM 716 O O . LEU A 1 92 ? -27.105 -2.177 46.903 1.00 72.12 92 LEU A O 1
ATOM 720 N N . LYS A 1 93 ? -25.831 -1.223 45.322 1.00 65.31 93 LYS A N 1
ATOM 721 C CA . LYS A 1 93 ? -24.894 -0.582 46.268 1.00 65.31 93 LYS A CA 1
ATOM 722 C C . LYS A 1 93 ? -25.036 0.937 46.392 1.00 65.31 93 LYS A C 1
ATOM 724 O O . LYS A 1 93 ? -24.285 1.509 47.179 1.00 65.31 93 LYS A O 1
ATOM 729 N N . LYS A 1 94 ? -25.948 1.598 45.654 1.00 64.00 94 LYS A N 1
ATOM 730 C CA . LYS A 1 94 ? -26.088 3.078 45.628 1.00 64.00 94 LYS A CA 1
ATOM 731 C C . LYS A 1 94 ? -24.720 3.782 45.563 1.00 64.00 94 LYS A C 1
ATOM 733 O O . LYS A 1 94 ? -24.449 4.754 46.271 1.00 64.00 94 LYS A O 1
ATOM 738 N N . LYS A 1 95 ? -23.806 3.234 44.757 1.00 62.47 95 LYS A N 1
ATOM 739 C CA . LYS A 1 95 ? -22.489 3.837 44.550 1.00 62.47 95 LYS A CA 1
ATOM 740 C C . LYS A 1 95 ? -22.726 5.144 43.795 1.00 62.47 95 LYS A C 1
ATOM 742 O O . LYS A 1 95 ? -23.372 5.113 42.757 1.00 62.47 95 LYS A O 1
ATOM 747 N N . ARG A 1 96 ? -22.267 6.273 44.337 1.00 62.12 96 ARG A N 1
ATOM 748 C CA . ARG A 1 96 ? -22.428 7.581 43.689 1.00 62.12 96 ARG A CA 1
ATOM 749 C C . ARG A 1 96 ? -21.523 7.630 42.458 1.00 62.12 96 ARG A C 1
ATOM 751 O O . ARG A 1 96 ? -20.312 7.757 42.613 1.00 62.12 96 ARG A O 1
ATOM 758 N N . TYR A 1 97 ? -22.114 7.447 41.285 1.00 68.94 97 TYR A N 1
ATOM 759 C CA . TYR A 1 97 ? -21.520 7.826 40.006 1.00 68.94 97 TYR A CA 1
ATOM 760 C C . TYR A 1 97 ? -21.865 9.293 39.713 1.00 68.94 97 TYR A C 1
ATOM 762 O O . TYR A 1 97 ? -22.764 9.844 40.354 1.00 68.94 97 TYR A O 1
ATOM 770 N N . GLU A 1 98 ? -21.129 9.933 38.804 1.00 73.38 98 GLU A N 1
ATOM 771 C CA . GLU A 1 98 ? -21.501 11.257 38.288 1.00 73.38 98 GLU A CA 1
ATOM 772 C C . GLU A 1 98 ? -22.855 11.183 37.557 1.00 73.38 98 GLU A C 1
ATOM 774 O O . GLU A 1 98 ? -23.261 10.112 37.099 1.00 73.38 98 GLU A O 1
ATOM 779 N N . ASP A 1 99 ? -23.573 12.309 37.470 1.00 72.19 99 ASP A N 1
ATOM 780 C CA . ASP A 1 99 ? -24.962 12.341 36.978 1.00 72.19 99 ASP A CA 1
ATOM 781 C C . ASP A 1 99 ? -25.106 11.780 35.545 1.00 72.19 99 ASP A C 1
ATOM 783 O O . ASP A 1 99 ? -26.096 11.113 35.240 1.00 72.19 99 ASP A O 1
ATOM 787 N N . GLU A 1 100 ? -24.105 11.979 34.677 1.00 73.75 100 GLU A N 1
ATOM 788 C CA . GLU A 1 100 ? -24.098 11.452 33.301 1.00 73.75 100 GLU A CA 1
ATOM 789 C C . GLU A 1 100 ? -23.941 9.923 33.249 1.00 73.75 100 GLU A C 1
ATOM 791 O O . GLU A 1 100 ? -24.632 9.240 32.484 1.00 73.75 100 GLU A O 1
ATOM 796 N N . ASP A 1 101 ? -23.073 9.369 34.097 1.00 79.69 101 ASP A N 1
ATOM 797 C CA . ASP A 1 101 ? -22.846 7.926 34.201 1.00 79.69 101 ASP A CA 1
ATOM 798 C C . ASP A 1 101 ? -24.064 7.218 34.809 1.00 79.69 101 ASP A C 1
ATOM 800 O O . ASP A 1 101 ? -24.417 6.112 34.392 1.00 79.69 101 ASP A O 1
ATOM 804 N N . ALA A 1 102 ? -24.743 7.853 35.768 1.00 79.75 102 ALA A N 1
ATOM 805 C CA . ALA A 1 102 ? -25.966 7.320 36.361 1.00 79.75 102 ALA A CA 1
ATOM 806 C C . ALA A 1 102 ? -27.097 7.201 35.321 1.00 79.75 102 ALA A C 1
ATOM 808 O O . ALA A 1 102 ? -27.717 6.141 35.213 1.00 79.75 102 ALA A O 1
ATOM 809 N N . ASP A 1 103 ? -27.304 8.234 34.496 1.00 82.62 103 ASP A N 1
ATOM 810 C CA . ASP A 1 103 ? -28.303 8.225 33.416 1.00 82.62 103 ASP A CA 1
ATOM 811 C C . ASP A 1 103 ? -27.974 7.174 32.334 1.00 82.62 103 ASP A C 1
ATOM 813 O O . ASP A 1 103 ? -28.856 6.488 31.805 1.00 82.62 103 ASP A O 1
ATOM 817 N N . LEU A 1 104 ? -26.687 6.967 32.031 1.00 83.94 104 LEU A N 1
ATOM 818 C CA . LEU A 1 104 ? -26.246 5.889 31.142 1.00 83.94 104 LEU A CA 1
ATOM 819 C C . LEU A 1 104 ? -26.591 4.504 31.717 1.00 83.94 104 LEU A C 1
ATOM 821 O O . LEU A 1 104 ? -27.146 3.661 31.006 1.00 83.94 104 LEU A O 1
ATOM 825 N N . LEU A 1 105 ? -26.278 4.257 32.990 1.00 82.56 105 LEU A N 1
ATOM 826 C CA . LEU A 1 105 ? -26.543 2.977 33.654 1.00 82.56 105 LEU A CA 1
ATOM 827 C C . LEU A 1 105 ? -28.047 2.698 33.779 1.00 82.56 105 LEU A C 1
ATOM 829 O O . LEU A 1 105 ? -28.475 1.553 33.587 1.00 82.56 105 LEU A O 1
ATOM 833 N N . ASP A 1 106 ? -28.857 3.730 34.000 1.00 81.62 106 ASP A N 1
ATOM 834 C CA . ASP A 1 106 ? -30.314 3.619 34.008 1.00 81.62 106 ASP A CA 1
ATOM 835 C C . ASP A 1 106 ? -30.846 3.236 32.618 1.00 81.62 106 ASP A C 1
ATOM 837 O O . ASP A 1 106 ? -31.661 2.313 32.507 1.00 81.62 106 ASP A O 1
ATOM 841 N N . LYS A 1 107 ? -30.308 3.815 31.535 1.00 83.50 107 LYS A N 1
ATOM 842 C CA . LYS A 1 107 ? -30.633 3.423 30.145 1.00 83.50 107 LYS A CA 1
ATOM 843 C C . LYS A 1 107 ? -30.208 1.991 29.808 1.00 83.50 107 LYS A C 1
ATOM 845 O O . LYS A 1 107 ? -30.912 1.303 29.061 1.00 83.50 107 LYS A O 1
ATOM 850 N N . VAL A 1 108 ? -29.090 1.511 30.358 1.00 83.81 108 VAL A N 1
ATOM 851 C CA . VAL A 1 108 ? -28.677 0.098 30.244 1.00 83.81 108 VAL A CA 1
ATOM 852 C C . VAL A 1 108 ? -29.665 -0.806 30.988 1.00 83.81 108 VAL A C 1
ATOM 854 O O . VAL A 1 108 ? -30.096 -1.825 30.441 1.00 83.81 108 VAL A O 1
ATOM 857 N N . SER A 1 109 ? -30.081 -0.424 32.201 1.00 80.00 109 SER A N 1
ATOM 858 C CA . SER A 1 109 ? -31.053 -1.188 32.998 1.00 80.00 109 SER A CA 1
ATOM 859 C C . SER A 1 109 ? -32.434 -1.258 32.328 1.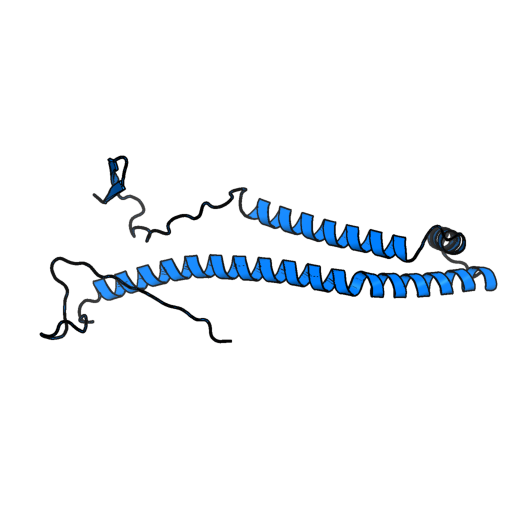00 80.00 109 SER A C 1
ATOM 861 O O . SER A 1 109 ? -33.060 -2.320 32.296 1.00 80.00 109 SER A O 1
ATOM 863 N N . ALA A 1 110 ? -32.847 -0.166 31.678 1.00 84.50 110 ALA A N 1
ATOM 864 C CA . ALA A 1 110 ? -34.073 -0.050 30.895 1.00 84.50 110 ALA A CA 1
ATOM 865 C C . ALA A 1 110 ? -34.010 -0.778 29.537 1.00 84.50 110 ALA A C 1
ATOM 867 O O . ALA A 1 110 ? -34.976 -0.739 28.776 1.00 84.50 110 ALA A O 1
ATOM 868 N N . ARG A 1 111 ? -32.889 -1.448 29.219 1.00 79.69 111 ARG A N 1
ATOM 869 C CA . ARG A 1 111 ? -32.621 -2.128 27.937 1.00 79.69 111 ARG A CA 1
ATOM 870 C C . ARG A 1 111 ? -32.695 -1.212 26.710 1.00 79.69 111 ARG A C 1
ATOM 872 O O . ARG A 1 111 ? -32.824 -1.705 25.594 1.00 79.69 111 ARG A O 1
ATOM 879 N N . LEU A 1 112 ? -32.576 0.102 26.904 1.00 81.81 112 LEU A N 1
ATOM 880 C CA . LEU A 1 112 ? -32.464 1.067 25.808 1.00 81.81 112 LEU A CA 1
ATOM 881 C C . LEU A 1 112 ? -31.097 0.954 25.129 1.00 81.81 112 LEU A C 1
ATOM 883 O O . LEU A 1 112 ? -30.988 1.128 23.920 1.00 81.81 112 LEU A O 1
ATOM 887 N N . ILE A 1 113 ? -30.063 0.613 25.903 1.00 85.19 113 ILE A N 1
ATOM 888 C CA . ILE A 1 113 ? -28.742 0.275 25.379 1.00 85.19 113 ILE A CA 1
ATOM 889 C C . ILE A 1 113 ? -28.638 -1.246 25.296 1.00 85.19 113 ILE A C 1
ATOM 891 O O . ILE A 1 113 ? -28.576 -1.931 26.317 1.00 85.19 113 ILE A O 1
ATOM 895 N N . THR A 1 114 ? -28.632 -1.778 24.075 1.00 87.38 114 THR A N 1
ATOM 896 C CA . THR A 1 114 ? -28.455 -3.209 23.803 1.00 87.38 114 THR A CA 1
ATOM 897 C C . THR A 1 114 ? -27.090 -3.486 23.183 1.00 87.38 114 THR A C 1
ATOM 899 O O . THR A 1 114 ? -26.459 -2.612 22.583 1.00 87.38 114 THR A O 1
ATOM 902 N N . LYS A 1 115 ? -26.640 -4.740 23.294 1.00 88.69 115 LYS A N 1
ATOM 903 C CA . LYS A 1 115 ? -25.431 -5.223 22.618 1.00 88.69 115 LYS A CA 1
ATOM 904 C C . LYS A 1 115 ? -25.486 -4.981 21.106 1.00 88.69 115 LYS A C 1
ATOM 906 O O . LYS A 1 115 ? -24.486 -4.576 20.513 1.00 88.69 115 LYS A O 1
ATOM 911 N N . ASP A 1 116 ? -26.648 -5.202 20.498 1.00 88.62 116 ASP A N 1
ATOM 912 C CA . ASP A 1 116 ? -26.837 -5.043 19.055 1.00 88.62 116 ASP A CA 1
ATOM 913 C C . ASP A 1 116 ? -26.697 -3.577 18.643 1.00 88.62 116 ASP A C 1
ATOM 915 O O . ASP A 1 116 ? -25.984 -3.278 17.689 1.00 88.62 116 ASP A O 1
ATOM 919 N N . MET A 1 117 ? -27.250 -2.649 19.432 1.00 90.00 117 MET A N 1
ATOM 920 C CA . MET A 1 117 ? -27.106 -1.215 19.182 1.00 90.00 117 MET A CA 1
ATOM 921 C C . MET A 1 117 ? -25.646 -0.750 19.289 1.00 90.00 117 MET A C 1
ATOM 923 O O . MET A 1 117 ? -25.187 0.036 18.461 1.00 90.00 117 MET A O 1
ATOM 927 N N . LEU A 1 118 ? -24.889 -1.243 20.278 1.00 88.81 118 LEU A N 1
ATOM 928 C CA . LEU A 1 118 ? -23.456 -0.940 20.402 1.00 88.81 118 LEU A CA 1
ATOM 929 C C . LEU A 1 118 ? -22.655 -1.500 19.221 1.00 88.81 118 LEU A C 1
ATOM 931 O O . LEU A 1 118 ? -21.767 -0.826 18.701 1.00 88.81 118 LEU A O 1
ATOM 935 N N . THR A 1 119 ? -22.994 -2.709 18.773 1.00 91.75 119 THR A N 1
ATOM 936 C CA . THR A 1 119 ? -22.373 -3.353 17.607 1.00 91.75 119 THR A CA 1
ATOM 937 C C . THR A 1 119 ? -22.639 -2.544 16.339 1.00 91.75 119 THR A C 1
ATOM 939 O O . THR A 1 119 ? -21.711 -2.254 15.586 1.00 91.75 119 THR A O 1
ATOM 942 N N . GLU A 1 120 ? -23.886 -2.123 16.129 1.00 92.75 120 GLU A N 1
ATOM 943 C CA . GLU A 1 120 ? -24.290 -1.311 14.984 1.00 92.75 120 GLU A CA 1
ATOM 944 C C . GLU A 1 120 ? -23.598 0.057 14.997 1.00 92.75 120 GLU A C 1
ATOM 946 O O . GLU A 1 120 ? -23.004 0.457 13.995 1.00 92.75 120 GLU A O 1
ATOM 951 N N . LYS A 1 121 ? -23.585 0.749 16.143 1.00 91.75 121 LYS A N 1
ATOM 952 C CA . LYS A 1 121 ? -22.914 2.050 16.288 1.00 91.75 121 LYS A CA 1
ATOM 953 C C . LYS A 1 121 ? -21.411 1.967 16.043 1.00 91.75 121 LYS A C 1
ATOM 955 O O . LYS A 1 121 ? -20.859 2.834 15.368 1.00 91.75 121 LYS A O 1
ATOM 960 N N . LEU A 1 122 ? -20.752 0.927 16.552 1.00 91.50 122 LEU A N 1
ATOM 961 C CA . LEU A 1 122 ? -19.332 0.692 16.289 1.00 91.50 122 LEU A CA 1
ATOM 962 C C . LEU A 1 122 ? -19.081 0.362 14.814 1.00 91.50 122 LEU A C 1
ATOM 964 O O . LEU A 1 122 ? -18.115 0.864 14.244 1.00 91.50 122 LEU A O 1
ATOM 968 N N . SER A 1 123 ? -19.961 -0.410 14.173 1.00 92.06 123 SER A N 1
ATOM 969 C CA . SER A 1 123 ? -19.864 -0.697 12.737 1.00 92.06 123 SER A CA 1
ATOM 970 C C . SER A 1 123 ? -20.012 0.572 11.892 1.00 92.06 123 SER A C 1
ATOM 972 O O . SER A 1 123 ? -19.162 0.840 11.045 1.00 92.06 123 SER A O 1
ATOM 974 N N . GLN A 1 124 ? -21.020 1.403 12.181 1.00 92.50 124 GLN A N 1
ATOM 975 C CA . GLN A 1 124 ? -21.222 2.703 11.527 1.00 92.50 124 GLN A CA 1
ATOM 976 C C . GLN A 1 124 ? -20.006 3.618 11.709 1.00 92.50 124 GLN A C 1
ATOM 978 O O . GLN A 1 124 ? -19.597 4.311 10.779 1.00 92.50 124 GLN A O 1
ATOM 983 N N . HIS A 1 125 ? -19.396 3.616 12.897 1.00 91.44 125 HIS A N 1
ATOM 984 C CA . HIS A 1 125 ? -18.193 4.401 13.148 1.00 91.44 125 HIS A CA 1
ATOM 985 C C . HIS A 1 125 ? -16.998 3.906 12.319 1.00 91.44 125 HIS A C 1
ATOM 987 O O . HIS A 1 125 ? -16.299 4.718 11.718 1.00 91.44 125 HIS A O 1
ATOM 993 N N . VAL A 1 126 ? -16.791 2.588 12.224 1.00 91.00 126 VAL A N 1
ATOM 994 C CA . VAL A 1 126 ? -15.736 2.000 11.379 1.00 91.00 126 VAL A CA 1
ATOM 995 C C . VAL A 1 126 ? -15.950 2.345 9.902 1.00 91.00 126 VAL A C 1
ATOM 997 O O . VAL A 1 126 ? -14.988 2.679 9.214 1.00 91.00 126 VAL A O 1
ATOM 1000 N N . GLU A 1 127 ? -17.191 2.314 9.414 1.00 88.94 127 GLU A N 1
ATOM 1001 C CA . GLU A 1 127 ? -17.527 2.717 8.041 1.00 88.94 127 GLU A CA 1
ATOM 1002 C C . GLU A 1 127 ? -17.290 4.206 7.789 1.00 88.94 127 GLU A C 1
ATOM 1004 O O . GLU A 1 127 ? -16.748 4.575 6.748 1.00 88.94 127 GLU A O 1
ATOM 1009 N N . LYS A 1 128 ? -17.645 5.064 8.749 1.00 89.31 128 LYS A N 1
ATOM 1010 C CA . LYS A 1 128 ? -17.415 6.505 8.641 1.00 89.31 128 LYS A CA 1
ATOM 1011 C C . LYS A 1 128 ? -15.923 6.833 8.552 1.00 89.31 128 LYS A C 1
ATOM 1013 O O . LYS A 1 128 ? -15.529 7.610 7.689 1.00 89.31 128 LYS A O 1
ATOM 1018 N N . VAL A 1 129 ? -15.101 6.206 9.394 1.00 87.19 129 VAL A N 1
ATOM 1019 C CA . VAL A 1 129 ? -13.638 6.382 9.373 1.00 87.19 129 VAL A CA 1
ATOM 1020 C C . VAL A 1 129 ? -13.041 5.897 8.048 1.00 87.19 129 VAL A C 1
ATOM 1022 O O . VAL A 1 129 ? -12.141 6.534 7.509 1.00 87.19 129 VAL A O 1
ATOM 1025 N N . ASP A 1 130 ? -13.546 4.790 7.500 1.00 85.69 130 ASP A N 1
ATOM 1026 C CA . ASP A 1 130 ? -13.136 4.284 6.184 1.00 85.69 130 ASP A CA 1
ATOM 1027 C C . ASP A 1 130 ? -13.484 5.280 5.062 1.00 85.69 130 ASP A C 1
ATOM 1029 O O . ASP A 1 130 ? -12.654 5.557 4.197 1.00 85.69 130 ASP A O 1
ATOM 1033 N N . TYR A 1 131 ? -14.677 5.883 5.116 1.00 82.50 131 TYR A N 1
ATOM 1034 C CA . TYR A 1 131 ? -15.117 6.898 4.156 1.00 82.50 131 TYR A CA 1
ATOM 1035 C C . TYR A 1 131 ? -14.307 8.200 4.248 1.00 82.50 131 TYR A C 1
ATOM 1037 O O . TYR A 1 131 ? -13.871 8.720 3.222 1.00 82.50 131 TYR A O 1
ATOM 1045 N N . GLU A 1 132 ? -14.069 8.717 5.457 1.00 84.75 132 GLU A N 1
ATOM 1046 C CA . GLU A 1 132 ? -13.242 9.912 5.682 1.00 84.75 132 GLU A CA 1
ATOM 1047 C C . GLU A 1 132 ? -11.815 9.691 5.163 1.00 84.75 132 GLU A C 1
ATOM 1049 O O . GLU A 1 132 ? -11.293 10.514 4.414 1.00 84.75 132 GLU A O 1
ATOM 1054 N N . MET A 1 133 ? -11.225 8.530 5.451 1.00 81.31 133 MET A N 1
ATOM 1055 C CA . MET A 1 133 ? -9.891 8.172 4.968 1.00 81.31 133 MET A CA 1
ATOM 1056 C C . MET A 1 133 ? -9.838 8.027 3.439 1.00 81.31 133 MET A C 1
ATOM 1058 O O . MET A 1 133 ? -8.858 8.432 2.810 1.00 81.31 133 MET A O 1
ATOM 1062 N N . ALA A 1 134 ? -10.889 7.479 2.821 1.00 78.38 134 ALA A N 1
ATOM 1063 C CA . ALA A 1 134 ? -11.010 7.412 1.366 1.00 78.38 134 ALA A CA 1
ATOM 1064 C C . ALA A 1 134 ? -11.138 8.812 0.736 1.00 78.38 134 ALA A C 1
ATOM 1066 O O . ALA A 1 134 ? -10.543 9.080 -0.311 1.00 78.38 134 ALA A O 1
ATOM 1067 N N . LEU A 1 135 ? -11.866 9.722 1.387 1.00 77.06 135 LEU A N 1
ATOM 1068 C CA . LEU A 1 135 ? -12.040 11.101 0.939 1.00 77.06 135 LEU A CA 1
ATOM 1069 C C . LEU A 1 135 ? -10.748 11.921 1.083 1.00 77.06 135 LEU A C 1
ATOM 1071 O O . LEU A 1 135 ? -10.365 12.635 0.156 1.00 77.06 135 LEU A O 1
ATOM 1075 N N . GLU A 1 136 ? -10.032 11.793 2.200 1.00 78.88 136 GLU A N 1
ATOM 1076 C CA . GLU A 1 136 ? -8.704 12.394 2.392 1.00 78.88 136 GLU A CA 1
ATOM 1077 C C . GLU A 1 136 ? -7.713 11.899 1.334 1.00 78.88 136 GLU A C 1
ATOM 1079 O O . GLU A 1 136 ? -6.967 12.683 0.742 1.00 78.88 136 GLU A O 1
ATOM 1084 N N . PHE A 1 137 ? -7.755 10.603 1.023 1.00 69.38 137 PHE A N 1
ATOM 1085 C CA . PHE A 1 137 ? -6.935 10.024 -0.034 1.00 69.38 137 PHE A CA 1
ATOM 1086 C C . PHE A 1 137 ? -7.277 10.589 -1.421 1.00 69.38 137 PHE A C 1
ATOM 1088 O O . PHE A 1 137 ? -6.372 10.858 -2.212 1.00 69.38 137 PHE A O 1
ATOM 1095 N N . ALA A 1 138 ? -8.561 10.792 -1.725 1.00 70.94 138 ALA A N 1
ATOM 1096 C CA . ALA A 1 138 ? -9.000 11.374 -2.992 1.00 70.94 138 ALA A CA 1
ATOM 1097 C C . ALA A 1 138 ? -8.645 12.868 -3.106 1.00 70.94 138 ALA A C 1
ATOM 1099 O O . ALA A 1 138 ? -8.189 13.325 -4.154 1.00 70.94 138 ALA A O 1
ATOM 1100 N N . THR A 1 139 ? -8.805 13.630 -2.024 1.00 75.19 139 THR A N 1
ATOM 1101 C CA . THR A 1 139 ? -8.540 15.079 -1.996 1.00 75.19 139 THR A CA 1
ATOM 1102 C C . THR A 1 139 ? -7.050 15.404 -2.068 1.00 75.19 139 THR A C 1
ATOM 1104 O O . THR A 1 139 ? -6.670 16.301 -2.819 1.00 75.19 139 THR A O 1
ATOM 1107 N N . GLN A 1 140 ? -6.185 14.633 -1.399 1.00 68.12 140 GLN A N 1
ATOM 1108 C CA . GLN A 1 140 ? -4.725 14.768 -1.533 1.00 68.12 140 GLN A CA 1
ATOM 1109 C C . GLN A 1 140 ? -4.215 14.454 -2.945 1.00 68.12 140 GLN A C 1
ATOM 1111 O O . GLN A 1 140 ? -3.097 14.832 -3.293 1.00 68.12 140 GLN A O 1
ATOM 1116 N N . ARG A 1 141 ? -5.004 13.746 -3.760 1.00 58.53 141 ARG A N 1
ATOM 1117 C CA . ARG A 1 141 ? -4.583 13.290 -5.089 1.00 58.53 141 ARG A CA 1
ATOM 1118 C C . ARG A 1 141 ? -5.104 14.117 -6.250 1.00 58.53 141 ARG A C 1
ATOM 1120 O O . ARG A 1 141 ? -4.637 13.909 -7.364 1.00 58.53 141 ARG A O 1
ATOM 1127 N N . GLY A 1 142 ? -5.998 15.069 -5.995 1.00 50.88 142 GLY A N 1
ATOM 1128 C CA . GLY A 1 142 ? -6.787 15.675 -7.057 1.00 50.88 142 GLY A CA 1
ATOM 1129 C C . GLY A 1 142 ? -7.757 14.636 -7.623 1.00 50.88 142 GLY A C 1
ATOM 1130 O O . GLY A 1 142 ? -7.390 13.504 -7.932 1.00 50.88 142 GLY A O 1
ATOM 1131 N N . VAL A 1 143 ? -9.031 14.998 -7.724 1.00 47.50 143 VAL A N 1
ATOM 1132 C CA . VAL A 1 143 ? -10.065 14.124 -8.280 1.00 47.50 143 VAL A CA 1
ATOM 1133 C C . VAL A 1 143 ? -9.775 13.914 -9.766 1.00 47.50 143 VAL A C 1
ATOM 1135 O O . VAL A 1 143 ? -10.131 14.727 -10.611 1.00 47.50 143 VAL A O 1
ATOM 1138 N N . SER A 1 144 ? -9.086 12.828 -10.071 1.00 42.81 144 SER A N 1
ATOM 1139 C CA . SER A 1 144 ? -8.928 12.283 -11.407 1.00 42.81 144 SER A CA 1
ATOM 1140 C C . SER A 1 144 ? -8.938 10.774 -11.229 1.00 42.81 144 SER A C 1
ATOM 1142 O O . SER A 1 144 ? -8.033 10.204 -10.614 1.00 42.81 144 SER A O 1
ATOM 1144 N N . GLU A 1 145 ? -9.993 10.116 -11.714 1.00 48.88 145 GLU A N 1
ATOM 1145 C CA . GLU A 1 145 ? -9.845 8.742 -12.181 1.00 48.88 145 GLU A CA 1
ATOM 1146 C C . GLU A 1 145 ? -8.732 8.791 -13.227 1.00 48.88 145 GLU A C 1
ATOM 1148 O O . GLU A 1 145 ? -8.995 9.130 -14.378 1.00 48.88 145 GLU A O 1
ATOM 1153 N N . GLU A 1 146 ? -7.481 8.556 -12.809 1.00 49.88 146 GLU A N 1
ATOM 1154 C CA . GLU A 1 146 ? -6.353 8.494 -13.734 1.00 49.88 146 GLU A CA 1
ATOM 1155 C C . GLU A 1 146 ? -6.771 7.505 -14.832 1.00 49.88 146 GLU A C 1
ATOM 1157 O O . GLU A 1 146 ? -7.005 6.322 -14.528 1.00 49.88 146 GLU A O 1
ATOM 1162 N N . PRO A 1 147 ? -6.906 7.955 -16.096 1.00 48.66 147 PRO A N 1
ATOM 1163 C CA . PRO A 1 147 ? -7.099 7.048 -17.209 1.00 48.66 147 PRO A CA 1
ATOM 1164 C C . PRO A 1 147 ? -6.004 5.984 -17.130 1.00 48.66 147 PRO A C 1
ATOM 1166 O O . PRO A 1 147 ? -4.937 6.209 -16.552 1.00 48.66 147 PRO A O 1
ATOM 1169 N N . ARG A 1 148 ? -6.215 4.803 -17.718 1.00 54.12 148 ARG A N 1
ATOM 1170 C CA . ARG A 1 148 ? -5.086 3.902 -17.990 1.00 54.12 148 ARG A CA 1
ATOM 1171 C C . ARG A 1 148 ? -4.177 4.605 -18.998 1.00 54.12 148 ARG A C 1
ATOM 1173 O O . ARG A 1 148 ? -4.281 4.368 -20.196 1.00 54.12 148 ARG A O 1
ATOM 1180 N N . GLU A 1 149 ? -3.343 5.513 -18.513 1.00 49.69 149 GLU A N 1
ATOM 1181 C CA . GLU A 1 149 ? -2.446 6.298 -19.330 1.00 49.69 149 GLU A CA 1
ATOM 1182 C C . GLU A 1 149 ? -1.406 5.337 -19.883 1.00 49.69 149 GLU A C 1
ATOM 1184 O O . GLU A 1 149 ? -0.747 4.591 -19.146 1.00 49.69 149 GLU A O 1
ATOM 1189 N N . ALA A 1 150 ? -1.313 5.315 -21.210 1.00 50.50 150 ALA A N 1
ATOM 1190 C CA . ALA A 1 150 ? -0.174 4.733 -21.881 1.00 50.50 150 ALA A CA 1
ATOM 1191 C C . ALA A 1 150 ? 1.062 5.459 -21.344 1.00 50.50 150 ALA A C 1
ATOM 1193 O O . ALA A 1 150 ? 1.219 6.665 -21.512 1.00 50.50 150 ALA A O 1
ATOM 1194 N N . ILE A 1 151 ? 1.889 4.725 -20.607 1.00 53.25 151 ILE A N 1
ATOM 1195 C CA . ILE A 1 151 ? 3.112 5.261 -20.031 1.00 53.25 151 ILE A CA 1
ATOM 1196 C C . ILE A 1 151 ? 4.114 5.410 -21.167 1.00 53.25 151 ILE A C 1
ATOM 1198 O O . ILE A 1 151 ? 4.553 4.414 -21.745 1.00 53.25 151 ILE A O 1
ATOM 1202 N N . TYR A 1 152 ? 4.481 6.649 -21.465 1.00 55.94 152 TYR A N 1
ATOM 1203 C CA . TYR A 1 152 ? 5.556 6.960 -22.393 1.00 55.94 152 TYR A CA 1
ATOM 1204 C C . TYR A 1 152 ? 6.836 7.257 -21.612 1.00 55.94 152 TYR A C 1
ATOM 1206 O O . TYR A 1 152 ? 6.806 7.784 -20.498 1.00 55.94 152 TYR A O 1
ATOM 1214 N N . ILE A 1 153 ? 7.977 6.916 -22.205 1.00 53.38 153 ILE A N 1
ATOM 1215 C CA . ILE A 1 153 ? 9.272 7.400 -21.730 1.00 53.38 153 ILE A CA 1
ATOM 1216 C C . ILE A 1 153 ? 9.262 8.912 -21.953 1.00 53.38 153 ILE A C 1
ATOM 1218 O O . ILE A 1 153 ? 9.104 9.373 -23.083 1.00 53.38 153 ILE A O 1
ATOM 1222 N N . GLN A 1 154 ? 9.366 9.684 -20.875 1.00 51.88 154 GLN A N 1
ATOM 1223 C CA . GLN A 1 154 ? 9.406 11.135 -20.973 1.00 51.88 154 GLN A CA 1
ATOM 1224 C C . GLN A 1 154 ? 10.724 11.558 -21.634 1.00 51.88 154 GLN A C 1
ATOM 1226 O O . GLN A 1 154 ? 11.793 11.086 -21.240 1.00 51.88 154 GLN A O 1
ATOM 1231 N N . SER A 1 155 ? 10.629 12.408 -22.663 1.00 50.47 155 SER A N 1
ATOM 1232 C CA . SER A 1 155 ? 11.793 12.998 -23.333 1.00 50.47 155 SER A CA 1
ATOM 1233 C C . SER A 1 155 ? 12.658 13.735 -22.306 1.00 50.47 155 SER A C 1
ATOM 1235 O O . SER A 1 155 ? 12.127 14.400 -21.416 1.00 50.47 155 SER A O 1
ATOM 1237 N N . LEU A 1 156 ? 13.982 13.604 -22.426 1.00 52.31 156 LEU A N 1
ATOM 1238 C CA . LEU A 1 156 ? 14.965 14.262 -21.555 1.00 52.31 156 LEU A CA 1
ATOM 1239 C C . LEU A 1 156 ? 14.893 15.798 -21.634 1.00 52.31 156 LEU A C 1
ATOM 1241 O O . LEU A 1 156 ? 15.303 16.458 -20.682 1.00 52.31 156 LEU A O 1
ATOM 1245 N N . ASP A 1 157 ? 14.323 1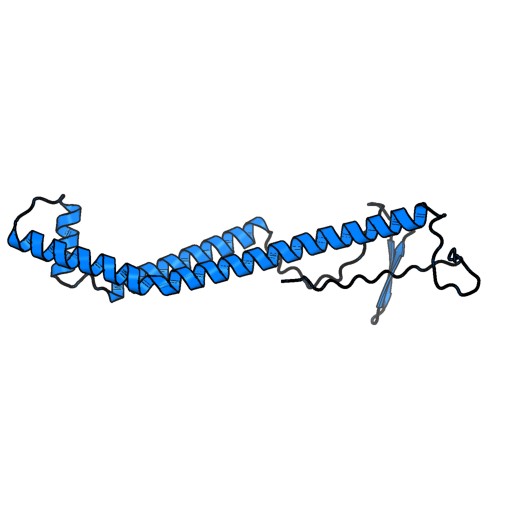6.352 -22.709 1.00 53.06 157 ASP A N 1
ATOM 1246 C CA . ASP A 1 157 ? 14.102 17.788 -22.867 1.00 53.06 157 ASP A CA 1
ATOM 1247 C C . ASP A 1 157 ? 12.639 18.176 -22.632 1.00 53.06 157 ASP A C 1
ATOM 1249 O O . ASP A 1 157 ? 11.715 17.716 -23.303 1.00 53.06 157 ASP A O 1
ATOM 1253 N N . ALA A 1 158 ? 12.429 19.099 -21.691 1.00 54.31 158 ALA A N 1
ATOM 1254 C CA . ALA A 1 158 ? 11.116 19.636 -21.331 1.00 54.31 158 ALA A CA 1
ATOM 1255 C C . ALA A 1 158 ? 10.499 20.560 -22.409 1.00 54.31 158 ALA A C 1
ATOM 1257 O O . ALA A 1 158 ? 9.388 21.057 -22.229 1.00 54.31 158 ALA A O 1
ATOM 1258 N N . LYS A 1 159 ? 11.210 20.809 -23.518 1.00 54.22 159 LYS A N 1
ATOM 1259 C CA . LYS A 1 159 ? 10.776 21.638 -24.653 1.00 54.22 159 LYS A CA 1
ATOM 1260 C C . LYS A 1 159 ? 11.217 20.999 -25.967 1.00 54.22 159 LYS A C 1
ATOM 1262 O O . LYS A 1 159 ? 12.180 21.434 -26.584 1.00 54.22 159 LYS A O 1
ATOM 1267 N N . SER A 1 160 ? 10.519 19.956 -26.382 1.00 54.50 160 SER A N 1
ATOM 1268 C CA . SER A 1 160 ? 10.624 19.449 -27.746 1.00 54.50 160 SER A CA 1
ATOM 1269 C C . SER A 1 160 ? 9.411 19.949 -28.525 1.00 54.50 160 SER A C 1
ATOM 1271 O O . SER A 1 160 ? 8.280 19.682 -28.122 1.00 54.50 160 SER A O 1
ATOM 1273 N N . ASP A 1 161 ? 9.625 20.692 -29.611 1.00 57.97 161 ASP A N 1
ATOM 1274 C CA . ASP A 1 161 ? 8.543 21.041 -30.533 1.00 57.97 161 ASP A CA 1
ATOM 1275 C C . ASP A 1 161 ? 8.105 19.752 -31.241 1.00 57.97 161 ASP A C 1
ATOM 1277 O O . ASP A 1 161 ? 8.870 19.148 -31.995 1.00 57.97 161 ASP A O 1
ATOM 1281 N N . PHE A 1 162 ? 6.890 19.283 -30.959 1.00 62.34 162 PHE A N 1
ATOM 1282 C CA . PHE A 1 162 ? 6.363 18.065 -31.569 1.00 62.34 162 PHE A CA 1
ATOM 1283 C C . PHE A 1 162 ? 5.584 18.397 -32.837 1.00 62.34 162 PHE A C 1
ATOM 1285 O O . PHE A 1 162 ? 4.709 19.264 -32.832 1.00 62.34 162 PHE A O 1
ATOM 1292 N N . ILE A 1 163 ? 5.844 17.648 -33.907 1.00 61.69 163 ILE A N 1
ATOM 1293 C CA . ILE A 1 163 ? 4.962 17.612 -35.074 1.00 61.69 163 ILE A CA 1
ATOM 1294 C C . ILE A 1 163 ? 4.054 16.395 -34.912 1.00 61.69 163 ILE A C 1
ATOM 1296 O O . ILE A 1 163 ? 4.526 15.256 -34.882 1.00 61.69 163 ILE A O 1
ATOM 1300 N N . GLU A 1 164 ? 2.755 16.641 -34.763 1.00 64.25 164 GLU A N 1
ATOM 1301 C CA . GLU A 1 164 ? 1.744 15.604 -34.571 1.00 64.25 164 GLU A CA 1
ATOM 1302 C C . GLU A 1 164 ? 1.058 15.264 -35.900 1.00 64.25 164 GLU A C 1
ATOM 1304 O O . GLU A 1 164 ? 0.430 16.111 -36.533 1.00 64.25 164 GLU A O 1
ATOM 1309 N N . PHE A 1 165 ? 1.176 14.006 -36.318 1.00 59.97 165 PHE A N 1
ATOM 1310 C CA . PHE A 1 165 ? 0.485 13.431 -37.465 1.00 59.97 165 PHE A CA 1
ATOM 1311 C C . PHE A 1 165 ? -0.582 12.467 -36.960 1.00 59.97 165 PHE A C 1
ATOM 1313 O O . PHE A 1 165 ? -0.265 11.372 -36.493 1.00 59.97 165 PHE A O 1
ATOM 1320 N N . SER A 1 166 ? -1.849 12.854 -37.059 1.00 63.28 166 SER A N 1
ATOM 1321 C CA . SER A 1 166 ? -2.975 12.010 -36.664 1.00 63.28 166 SER A CA 1
ATOM 1322 C C . SER A 1 166 ? -3.761 11.508 -37.878 1.00 63.28 166 SER A C 1
ATOM 1324 O O . SER A 1 166 ? -4.023 12.234 -38.836 1.00 63.28 166 SER A O 1
ATOM 1326 N N . ASN A 1 167 ? -4.141 10.233 -37.833 1.00 56.22 167 ASN A N 1
ATOM 1327 C CA . ASN A 1 167 ? -5.143 9.610 -38.693 1.00 56.22 167 ASN A CA 1
ATOM 1328 C C . ASN A 1 167 ? -6.111 8.813 -37.796 1.00 56.22 167 ASN A C 1
ATOM 1330 O O . ASN A 1 167 ? -5.792 8.502 -36.650 1.00 56.22 167 ASN A O 1
ATOM 1334 N N . SER A 1 168 ? -7.272 8.429 -38.324 1.00 65.94 168 SER A N 1
ATOM 1335 C CA . SER A 1 168 ? -8.314 7.618 -37.677 1.00 65.94 168 SER A CA 1
ATOM 1336 C C . SER A 1 168 ? -7.806 6.333 -37.003 1.00 65.94 168 SER A C 1
ATOM 1338 O O . SER A 1 168 ? -8.532 5.760 -36.195 1.00 65.94 168 SER A O 1
ATOM 1340 N N . ILE A 1 169 ? -6.605 5.862 -37.349 1.00 56.22 169 ILE A N 1
ATOM 1341 C CA . ILE A 1 169 ? -6.053 4.580 -36.902 1.00 56.22 169 ILE A CA 1
ATOM 1342 C C . ILE A 1 169 ? -4.791 4.769 -36.035 1.00 56.22 169 ILE A C 1
ATOM 1344 O O . ILE A 1 169 ? -4.453 3.877 -35.262 1.00 56.22 169 ILE A O 1
ATOM 1348 N N . PHE A 1 170 ? -4.092 5.910 -36.110 1.00 43.31 170 PHE A N 1
ATOM 1349 C CA . PHE A 1 170 ? -2.859 6.132 -35.343 1.00 43.31 170 PHE A CA 1
ATOM 1350 C C . PHE A 1 170 ? -2.479 7.612 -35.204 1.00 43.31 170 PHE A C 1
ATOM 1352 O O . PHE A 1 170 ? -2.824 8.442 -36.044 1.00 43.31 170 PHE A O 1
ATOM 1359 N N . CYS A 1 171 ? -1.704 7.920 -34.159 1.00 46.03 171 CYS A N 1
ATOM 1360 C CA . CYS A 1 171 ? -1.064 9.216 -33.947 1.00 46.03 171 CYS A CA 1
ATOM 1361 C C . CYS A 1 171 ? 0.462 9.040 -33.869 1.00 46.03 171 CYS A C 1
ATOM 1363 O O . CYS A 1 171 ? 0.960 8.292 -33.026 1.00 46.03 171 CYS A O 1
ATOM 1365 N N . PHE A 1 172 ? 1.194 9.721 -34.751 1.00 53.88 172 PHE A N 1
ATOM 1366 C CA . PHE A 1 172 ? 2.651 9.828 -34.736 1.00 53.88 172 PHE A CA 1
ATOM 1367 C C . PHE A 1 172 ? 3.053 11.209 -34.230 1.00 53.88 172 PHE A C 1
ATOM 1369 O O . PHE A 1 172 ? 2.688 12.217 -34.826 1.00 53.88 172 PHE A O 1
ATOM 1376 N N . ARG A 1 173 ? 3.856 11.265 -33.166 1.00 60.34 173 ARG A N 1
ATOM 1377 C CA . ARG A 1 173 ? 4.499 12.505 -32.716 1.00 60.34 173 ARG A CA 1
ATOM 1378 C C . ARG A 1 173 ? 5.985 12.426 -33.000 1.00 60.34 173 ARG A C 1
ATOM 1380 O O . ARG A 1 173 ? 6.673 11.557 -32.468 1.00 60.34 173 ARG A O 1
ATOM 1387 N N . LEU A 1 174 ? 6.455 13.321 -33.858 1.00 52.34 174 LEU A N 1
ATOM 1388 C CA . LEU A 1 174 ? 7.859 13.431 -34.221 1.00 52.34 174 LEU A CA 1
ATOM 1389 C C . LEU A 1 174 ? 8.487 14.560 -33.400 1.00 52.34 174 LEU A C 1
ATOM 1391 O O . LEU A 1 174 ? 7.966 15.674 -33.390 1.00 52.34 174 LEU A O 1
ATOM 1395 N N . ILE A 1 175 ? 9.568 14.250 -32.688 1.00 64.12 175 ILE A N 1
ATOM 1396 C CA . ILE A 1 175 ? 10.377 15.234 -31.960 1.00 64.12 175 ILE A CA 1
ATOM 1397 C C . ILE A 1 175 ? 11.242 15.967 -32.986 1.00 64.12 175 ILE A C 1
ATOM 1399 O O . ILE A 1 175 ? 11.955 15.305 -33.745 1.00 64.12 175 ILE A O 1
ATOM 1403 N N . ARG A 1 176 ? 11.137 17.298 -33.036 1.00 48.97 176 ARG A N 1
ATOM 1404 C CA . ARG A 1 176 ? 12.016 18.153 -33.840 1.00 48.97 176 ARG A CA 1
ATOM 1405 C C . ARG A 1 176 ? 13.352 18.396 -33.145 1.00 48.97 176 ARG A C 1
ATOM 1407 O O . ARG A 1 176 ? 13.338 18.591 -31.911 1.00 48.97 176 ARG A O 1
#